Protein 4LES (pdb70)

Organism: Bacillus anthracis (NCBI:txid1392)

B-factor: mean 65.61, std 20.49, range [29.23, 162.39]

Solvent-accessible surface area: 8391 Å² total

Sequence (141 aa):
SSKIKEKEYAVNKDDFHTPKFDVTVKRVVERDKVGKESIGFQKPEDGHVFIVVEAEGKNIITSEPKLAFLPSVDLVDENDNAYQSDVWAASSYDVEKGETSSITKELKPGEVKRQNKVYVINKEKFDTGKWYVVVNNEYKEQIK

Nearest PDB structures (foldseek):
  4les-assembly1_A  TM=1.007E+00  e=6.705E-26  Bacillus anthracis
  5bxg-assembly1_A  TM=6.615E-01  e=1.060E-05  Clostridioides difficile 630
  3cfu-assembly1_A  TM=6.276E-01  e=2.157E-03  Bacillus subtilis
  1tza-assembly1_A  TM=4.957E-01  e=2.121E-02  Shewanella oneidensis MR-1
  3nrf-assembly1_B  TM=5.646E-01  e=2.085E-01  Pseudomonas aeruginosa

Foldseek 3Di:
DPDFKDKFADQDWDDDPFKIKGWGIKMWGQWFADPVVDIDGAPPQKTKIKTKMKIWGQDQAKAPVPAKDKFKAFPVGDTDDFDVVRQVRNCVRVVVDDDDDGMAHHGGMGIDMGIDIGRNVRVVPTWMWIQINVPDTGTRD

Secondary structure (DSSP, 8-state):
----EEEEEEEEEEE-SSEEEEEEEEEEES-EEETTTEEE---TTEEEEEEEEEEEE-SS---GGGSPPEEEEETT-PBPPP-HHHHHHHHHHTT--SPPPSSPPTT-EEE--EEEEEEHHHHHHS-EEEEETTTEEEE--

CATH classification: 2.60.40.1240

Structure (mmCIF, N/CA/C/O backbone):
data_4LES
#
_entry.id   4LES
#
_cell.length_a   95.754
_cell.length_b   95.754
_cell.length_c   41.518
_cell.angle_alpha   90.00
_cell.angle_beta   90.00
_cell.angle_gamma   120.00
#
_symmetry.space_group_name_H-M   'P 63'
#
loop_
_entity.id
_entity.type
_entity.pdbx_description
1 polymer 'Protein - conserved hypothetical'
2 non-polymer 'CHLORIDE ION'
3 non-polymer ETHANOL
4 non-polymer 'PHOSPHATE ION'
5 non-polymer 'TRIETHYLENE GLYCOL'
6 water water
#
loop_
_atom_site.group_PDB
_atom_site.id
_atom_site.type_symbol
_atom_site.label_atom_id
_atom_site.label_alt_id
_atom_site.label_comp_id
_atom_site.label_asym_id
_atom_site.label_entity_id
_atom_site.label_seq_id
_atom_site.pdbx_PDB_ins_code
_atom_site.Cartn_x
_atom_site.Cartn_y
_atom_site.Cartn_z
_atom_site.occupancy
_atom_site.B_iso_or_equiv
_atom_site.auth_seq_id
_atom_site.auth_comp_id
_atom_site.auth_asym_id
_atom_site.auth_atom_id
_atom_site.pdbx_PDB_model_num
ATOM 1 N N A SER A 1 65 ? 33.600 51.444 35.792 0.50 101.03 68 SER A N 1
ATOM 2 N N B SER A 1 65 ? 34.010 51.802 36.568 0.50 101.74 68 SER A N 1
ATOM 3 C CA A SER A 1 65 ? 32.739 51.244 36.987 0.50 98.41 68 SER A CA 1
ATOM 4 C CA B SER A 1 65 ? 32.718 51.271 37.081 0.50 97.54 68 SER A CA 1
ATOM 5 C C A SER A 1 65 ? 32.858 49.775 37.437 0.50 100.44 68 SER A C 1
ATOM 6 C C B SER A 1 65 ? 32.861 49.792 37.466 0.50 99.86 68 SER A C 1
ATOM 7 O O A SER A 1 65 ? 33.944 49.187 37.380 0.50 101.20 68 SER A O 1
ATOM 8 O O B SER A 1 65 ? 33.951 49.214 37.390 0.50 100.91 68 SER A O 1
ATOM 13 N N . LYS A 1 66 ? 31.748 49.190 37.878 1.00 98.84 69 LYS A N 1
ATOM 14 C CA . LYS A 1 66 ? 31.716 47.795 38.304 1.00 90.61 69 LYS A CA 1
ATOM 15 C C . LYS A 1 66 ? 31.192 46.935 37.145 1.00 80.00 69 LYS A C 1
ATOM 16 O O . LYS A 1 66 ? 30.926 45.747 37.315 1.00 75.32 69 LYS A O 1
ATOM 22 N N . ILE A 1 67 ? 31.049 47.548 35.968 1.00 72.18 70 ILE A N 1
ATOM 23 C CA . ILE A 1 67 ? 30.511 46.868 34.789 1.00 66.36 70 ILE A CA 1
ATOM 24 C C . ILE A 1 67 ? 31.602 46.047 34.118 1.00 65.79 70 ILE A C 1
ATOM 25 O O . ILE A 1 67 ? 32.547 46.569 33.543 1.00 68.69 70 ILE A O 1
ATOM 30 N N . LYS A 1 68 ? 31.407 44.743 34.188 1.00 62.39 71 LYS A N 1
ATOM 31 C CA . LYS A 1 68 ? 32.348 43.767 33.716 1.00 67.02 71 LYS A CA 1
ATOM 32 C C . LYS A 1 68 ? 32.155 43.341 32.264 1.00 62.85 71 LYS A C 1
ATOM 33 O O . LYS A 1 68 ? 33.036 42.699 31.680 1.00 59.90 71 LYS A O 1
ATOM 39 N N . GLU A 1 69 ? 31.006 43.669 31.683 1.00 52.08 72 GLU A N 1
ATOM 40 C CA . GLU A 1 69 ? 30.690 43.200 30.348 1.00 52.20 72 GLU A CA 1
ATOM 41 C C . GLU A 1 69 ? 29.686 44.145 29.670 1.00 47.67 72 GLU A C 1
ATOM 42 O O . GLU A 1 69 ? 28.774 44.680 30.323 1.00 45.61 72 GLU A O 1
ATOM 48 N N . LYS A 1 70 ? 29.899 44.398 28.389 1.00 47.08 73 LYS A N 1
ATOM 49 C CA . LYS A 1 70 ? 29.008 45.234 27.603 1.00 45.51 73 LYS A CA 1
ATOM 50 C C . LYS A 1 70 ? 28.686 44.475 26.335 1.00 46.29 73 LYS A C 1
ATOM 51 O O . LYS A 1 70 ? 29.602 44.000 25.620 1.00 44.18 73 LYS A O 1
ATOM 57 N N . GLU A 1 71 ? 27.394 44.342 26.051 1.00 42.57 74 GLU A N 1
ATOM 58 C CA . GLU A 1 71 ? 26.948 43.523 24.931 1.00 42.06 74 GLU A CA 1
ATOM 59 C C . GLU A 1 71 ? 26.330 44.297 23.764 1.00 43.15 74 GLU A 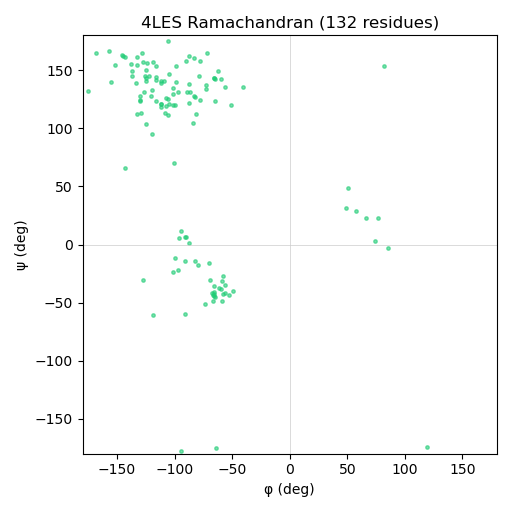C 1
ATOM 60 O O . GLU A 1 71 ? 25.586 45.242 23.979 1.00 43.13 74 GLU A O 1
ATOM 66 N N . TYR A 1 72 ? 26.647 43.855 22.533 1.00 40.34 75 TYR A N 1
ATOM 67 C CA . TYR A 1 72 ? 26.137 44.456 21.283 1.00 39.45 75 TYR A CA 1
ATOM 68 C C . TYR A 1 72 ? 25.459 43.346 20.452 1.00 40.21 75 TYR A C 1
ATOM 69 O O . TYR A 1 72 ? 26.142 42.468 19.881 1.00 44.37 75 TYR A O 1
ATOM 78 N N . ALA A 1 73 ? 24.135 43.330 20.453 1.00 39.00 76 ALA A N 1
ATOM 79 C CA . ALA A 1 73 ? 23.368 42.323 19.711 1.00 44.34 76 ALA A CA 1
ATOM 80 C C . ALA A 1 73 ? 23.447 42.587 18.223 1.00 42.23 76 ALA A C 1
ATOM 81 O O . ALA A 1 73 ? 23.418 43.725 17.802 1.00 48.88 76 ALA A O 1
ATOM 83 N N . VAL A 1 74 ? 23.628 41.538 17.434 1.00 44.06 77 VAL A N 1
ATOM 84 C CA . VAL A 1 74 ? 23.647 41.676 15.961 1.00 41.05 77 VAL A CA 1
ATOM 85 C C . VAL A 1 74 ? 22.493 40.828 15.512 1.00 41.82 77 VAL A C 1
ATOM 86 O O . VAL A 1 7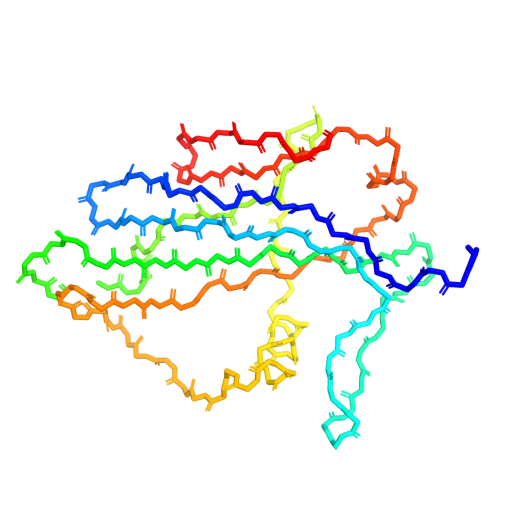4 ? 21.562 41.334 14.913 1.00 42.51 77 VAL A O 1
ATOM 90 N N . ASN A 1 75 ? 22.533 39.532 15.812 1.00 38.64 78 ASN A N 1
ATOM 91 C CA . ASN A 1 75 ? 21.419 38.631 15.446 1.00 40.98 78 ASN A CA 1
ATOM 92 C C . ASN A 1 75 ? 20.988 38.714 13.995 1.00 40.02 78 ASN A C 1
ATOM 93 O O . ASN A 1 75 ? 19.800 38.813 13.695 1.00 41.60 78 ASN A O 1
ATOM 98 N N . LYS A 1 76 ? 21.972 38.644 13.098 1.00 38.25 79 LYS A N 1
ATOM 99 C CA . LYS A 1 76 ? 21.737 38.659 11.656 1.00 39.95 79 LYS A CA 1
ATOM 100 C C . LYS A 1 76 ? 22.418 37.502 10.964 1.00 39.42 79 LYS A C 1
ATOM 101 O O . LYS A 1 76 ? 23.499 37.089 11.377 1.00 37.13 79 LYS A O 1
ATOM 107 N N A ASP A 1 77 ? 21.780 37.002 9.911 0.70 41.98 80 ASP A N 1
ATOM 108 N N B ASP A 1 77 ? 21.756 36.998 9.921 0.30 40.45 80 ASP A N 1
ATOM 109 C CA A ASP A 1 77 ? 22.279 35.891 9.122 0.70 45.13 80 ASP A CA 1
ATOM 110 C CA B ASP A 1 77 ? 22.276 35.944 9.067 0.30 40.99 80 ASP A CA 1
ATOM 111 C C A ASP A 1 77 ? 22.719 36.480 7.761 0.70 43.26 80 ASP A C 1
ATOM 112 C C B ASP A 1 77 ? 22.785 36.588 7.794 0.30 41.09 80 ASP A C 1
ATOM 113 O O A ASP A 1 77 ? 22.033 37.321 7.190 0.70 42.91 80 ASP A O 1
ATOM 114 O O B ASP A 1 77 ? 22.198 37.553 7.295 0.30 41.69 80 ASP A O 1
ATOM 123 N N . PHE A 1 78 ? 23.895 36.070 7.290 1.00 39.73 81 PHE A N 1
ATOM 124 C CA . PHE A 1 78 ? 24.482 36.571 6.084 1.00 39.45 81 PHE A CA 1
ATOM 125 C C . PHE A 1 78 ? 24.728 35.413 5.160 1.00 40.55 81 PHE A C 1
ATOM 126 O O . PHE A 1 78 ? 25.405 34.441 5.506 1.00 38.56 81 PHE A O 1
ATOM 134 N N . HIS A 1 79 ? 24.189 35.536 3.961 1.00 41.94 82 HIS A N 1
ATOM 135 C CA . HIS A 1 79 ? 24.287 34.504 2.979 1.00 42.80 82 HIS A CA 1
ATOM 136 C C . HIS A 1 79 ? 25.556 34.552 2.115 1.00 45.52 82 HIS A C 1
ATOM 137 O O . HIS A 1 79 ? 25.928 35.602 1.595 1.00 43.62 82 HIS A O 1
ATOM 144 N N . THR A 1 80 ? 26.218 33.398 1.993 1.00 45.52 83 THR A N 1
ATOM 145 C CA . THR A 1 80 ? 27.383 33.242 1.123 1.00 47.44 83 THR A CA 1
ATOM 146 C C . THR A 1 80 ? 27.036 32.019 0.300 1.00 49.41 83 THR A C 1
ATOM 147 O O . THR A 1 80 ? 26.094 31.287 0.637 1.00 48.67 83 THR A O 1
ATOM 151 N N . PRO A 1 81 ? 27.761 31.804 -0.804 1.00 57.65 84 PRO A N 1
ATOM 152 C CA . PRO A 1 81 ? 27.419 30.686 -1.685 1.00 60.43 84 PRO A CA 1
ATOM 153 C C . PRO A 1 81 ? 27.314 29.322 -1.005 1.00 59.24 84 PRO A C 1
ATOM 154 O O . PRO A 1 81 ? 26.379 28.579 -1.273 1.00 64.50 84 PRO A O 1
ATOM 158 N N . LYS A 1 82 ? 28.242 28.996 -0.119 1.00 56.40 85 LYS A N 1
ATOM 159 C CA . LYS A 1 82 ? 28.229 27.665 0.507 1.00 58.58 85 LYS A CA 1
ATOM 160 C C . LYS A 1 82 ? 27.675 27.620 1.920 1.00 51.29 85 LYS A C 1
ATOM 161 O O . LYS A 1 82 ? 27.182 26.578 2.357 1.00 51.69 85 LYS A O 1
ATOM 167 N N . PHE A 1 83 ? 27.723 28.764 2.607 1.00 50.50 86 PHE A N 1
ATOM 168 C CA . PHE A 1 83 ? 27.337 28.859 3.995 1.00 45.56 86 PHE A CA 1
ATOM 169 C C . PHE A 1 83 ? 26.500 30.097 4.349 1.00 43.61 86 PHE A C 1
ATOM 170 O O . PHE A 1 83 ? 26.733 31.177 3.821 1.00 43.37 86 PHE A O 1
ATOM 178 N N . ASP A 1 84 ? 25.561 29.925 5.281 1.00 42.49 87 ASP A N 1
ATOM 179 C CA . ASP A 1 84 ? 24.827 31.052 5.889 1.00 42.54 87 ASP A CA 1
ATOM 180 C C . ASP A 1 84 ? 25.530 31.265 7.206 1.00 41.07 87 ASP A C 1
ATOM 181 O O . ASP A 1 84 ? 25.592 30.349 8.023 1.00 42.05 87 ASP A O 1
ATOM 186 N N . VAL A 1 85 ? 26.071 32.459 7.398 1.00 39.17 88 VAL A N 1
ATOM 187 C CA . VAL A 1 85 ? 26.813 32.800 8.590 1.00 40.59 88 VAL A CA 1
ATOM 188 C C . VAL A 1 85 ? 25.976 33.685 9.495 1.00 38.00 88 VAL A C 1
ATOM 189 O O . VAL A 1 85 ? 25.534 34.752 9.085 1.00 38.10 88 VAL A O 1
ATOM 193 N N . THR A 1 86 ? 25.737 33.237 10.717 1.00 38.72 89 THR A N 1
ATOM 194 C CA . THR A 1 86 ? 24.963 34.013 11.673 1.00 36.74 89 THR A CA 1
ATOM 195 C C . THR A 1 86 ? 25.906 34.673 12.646 1.00 37.55 89 THR A C 1
ATOM 196 O O . THR A 1 86 ? 26.810 34.017 13.177 1.00 40.73 89 THR A O 1
ATOM 200 N N . VAL A 1 87 ? 25.738 35.978 12.838 1.00 35.95 90 VAL A N 1
ATOM 201 C CA . VAL A 1 87 ? 26.487 36.721 13.835 1.00 35.62 90 VAL A CA 1
ATOM 202 C C . VAL A 1 87 ? 25.489 37.027 14.949 1.00 35.69 90 VAL A C 1
ATOM 203 O O . VAL A 1 87 ? 24.474 37.678 14.736 1.00 35.90 90 VAL A O 1
ATOM 207 N N . LYS A 1 88 ? 25.770 36.539 16.144 1.00 37.87 91 LYS A N 1
ATOM 208 C CA . LYS A 1 88 ? 24.811 36.695 17.217 1.00 40.23 91 LYS A CA 1
ATOM 209 C C . LYS A 1 88 ? 25.055 37.944 17.989 1.00 36.60 91 LYS A C 1
ATOM 210 O O . LYS A 1 88 ? 24.220 38.806 18.049 1.00 41.55 91 LYS A O 1
ATOM 216 N N . ARG A 1 89 ? 26.219 38.071 18.571 1.00 45.30 92 ARG A N 1
ATOM 217 C CA . ARG A 1 89 ? 26.502 39.255 19.316 1.00 42.49 92 ARG A CA 1
ATOM 218 C C . ARG A 1 89 ? 27.975 39.468 19.421 1.00 39.38 92 ARG A C 1
ATOM 219 O O . ARG A 1 89 ? 28.772 38.581 19.099 1.00 36.87 92 ARG A O 1
ATOM 227 N N . VAL A 1 90 ? 28.325 40.678 19.844 1.00 37.49 93 VAL A N 1
ATOM 228 C CA . VAL A 1 90 ? 29.703 41.050 20.090 1.00 36.71 93 VAL A CA 1
ATOM 229 C C . VAL A 1 90 ? 29.707 41.423 21.567 1.00 38.02 93 VAL A C 1
ATOM 230 O O . VAL A 1 90 ? 28.822 42.151 22.009 1.00 38.51 93 VAL A O 1
ATOM 234 N N . VAL A 1 91 ? 30.672 40.917 22.324 1.00 37.47 94 VAL A N 1
ATOM 235 C CA . VAL A 1 91 ? 30.739 41.187 23.766 1.00 41.05 94 VAL A CA 1
ATOM 236 C C . VAL A 1 91 ? 32.096 41.736 24.178 1.00 41.85 94 VAL A C 1
ATOM 237 O O . VAL A 1 91 ? 33.120 41.193 23.811 1.00 40.49 94 VAL A O 1
ATOM 241 N N . GLU A 1 92 ? 32.075 42.815 24.944 1.00 42.06 95 GLU A N 1
ATOM 242 C CA . GLU A 1 92 ? 33.271 43.452 25.464 1.00 43.83 95 GLU A CA 1
ATOM 243 C C . GLU A 1 92 ? 33.373 43.011 26.899 1.00 46.59 95 GLU A C 1
ATOM 244 O O . GLU A 1 92 ? 32.454 43.263 27.694 1.00 46.02 95 GLU A O 1
ATOM 250 N N . ARG A 1 93 ? 34.460 42.338 27.247 1.00 47.80 96 ARG A N 1
ATOM 251 C CA . ARG A 1 93 ? 34.619 41.847 28.620 1.00 52.97 96 ARG A CA 1
ATOM 252 C C . ARG A 1 93 ? 36.027 41.845 29.179 1.00 53.49 96 ARG A C 1
ATOM 253 O O . ARG A 1 93 ? 36.999 41.929 28.455 1.00 52.24 96 ARG A O 1
ATOM 261 N N . ASP A 1 94 ? 36.085 41.749 30.501 1.00 60.28 97 ASP A N 1
ATOM 262 C CA . ASP A 1 94 ? 37.336 41.759 31.292 1.00 66.74 97 ASP A CA 1
ATOM 263 C C . ASP A 1 94 ? 38.063 40.415 31.393 1.00 65.83 97 ASP A C 1
ATOM 264 O O . ASP A 1 94 ? 39.200 40.369 31.828 1.00 66.86 97 ASP A O 1
ATOM 269 N N . LYS A 1 95 ? 37.407 39.319 31.030 1.00 65.36 98 LYS A N 1
ATOM 270 C CA . LYS A 1 95 ? 38.038 38.009 31.123 1.00 68.00 98 LYS A CA 1
ATOM 271 C C . LYS A 1 95 ? 37.249 36.915 30.405 1.00 65.13 98 LYS A C 1
ATOM 272 O O . LYS A 1 95 ? 36.073 37.104 30.039 1.00 60.62 98 LYS A O 1
ATOM 278 N N . VAL A 1 96 ? 37.923 35.779 30.192 1.00 63.15 99 VAL A N 1
ATOM 279 C CA . VAL A 1 96 ? 37.322 34.582 29.584 1.00 62.67 99 VAL A CA 1
ATOM 280 C C . VAL A 1 96 ? 37.817 33.368 30.364 1.00 63.36 99 VAL A C 1
ATOM 281 O O . VAL A 1 96 ? 38.865 33.433 31.005 1.00 66.29 99 VAL A O 1
ATOM 285 N N . GLY A 1 97 ? 37.051 32.280 30.327 1.00 65.32 100 GLY A N 1
ATOM 286 C CA . GLY A 1 97 ? 37.434 31.031 31.000 1.00 70.18 100 GLY A CA 1
ATOM 287 C C . GLY A 1 97 ? 36.463 30.585 32.074 1.00 73.43 100 GLY A C 1
ATOM 288 O O . GLY A 1 97 ? 35.384 31.168 32.228 1.00 68.51 100 GLY A O 1
ATOM 289 N N . LYS A 1 98 ? 36.841 29.520 32.787 1.00 78.49 101 LYS A N 1
ATOM 290 C CA . LYS A 1 98 ? 36.055 28.977 33.907 1.00 82.87 101 LYS A CA 1
ATOM 291 C C . LYS A 1 98 ? 36.942 28.852 35.115 1.00 86.26 101 LYS A C 1
ATOM 292 O O . LYS A 1 98 ? 38.158 28.711 34.999 1.00 81.25 101 LYS A O 1
ATOM 298 N N . GLU A 1 99 ? 36.316 28.839 36.278 1.00 89.69 102 GLU A N 1
ATOM 299 C CA . GLU A 1 99 ? 37.041 28.717 37.527 1.00 96.56 102 GLU A CA 1
ATOM 300 C C . GLU A 1 99 ? 37.823 27.392 37.604 1.00 95.94 102 GLU A C 1
ATOM 301 O O . GLU A 1 99 ? 38.934 27.355 38.130 1.00 96.29 102 GLU A O 1
ATOM 307 N N . SER A 1 100 ? 37.236 26.320 37.069 1.00 96.77 103 SER A N 1
ATOM 308 C CA . SER A 1 100 ? 37.875 24.999 37.061 1.00 102.13 103 SER A CA 1
ATOM 309 C C . SER A 1 100 ? 39.131 24.979 36.171 1.00 101.19 103 SER A C 1
ATOM 310 O O . SER A 1 100 ? 40.185 24.534 36.598 1.00 108.53 103 SER A O 1
ATOM 313 N N . ILE A 1 101 ? 39.015 25.482 34.946 1.00 96.95 104 ILE A N 1
ATOM 314 C CA . ILE A 1 101 ? 40.148 25.527 34.015 1.00 95.05 104 ILE A CA 1
ATOM 315 C C . ILE A 1 101 ? 40.976 26.821 34.114 1.00 93.36 104 ILE A C 1
ATOM 316 O O . ILE A 1 101 ? 41.867 27.032 33.294 1.00 92.41 104 ILE A O 1
ATOM 321 N N . GLY A 1 102 ? 40.679 27.691 35.083 1.00 91.83 105 GLY A N 1
ATOM 322 C CA . GLY A 1 102 ? 41.370 28.994 35.208 1.00 92.75 105 GLY A CA 1
ATOM 323 C C . GLY A 1 102 ? 40.814 30.088 34.267 1.00 89.04 105 GLY A C 1
ATOM 324 O O . GLY A 1 102 ? 40.247 29.791 33.208 1.00 86.13 105 GLY A O 1
ATOM 325 N N . PHE A 1 103 ? 40.973 31.354 34.661 1.00 86.92 106 PHE A N 1
ATOM 326 C CA . PHE A 1 103 ? 40.498 32.510 33.876 1.00 82.51 106 PHE A CA 1
ATOM 327 C C . PHE A 1 103 ? 41.651 33.234 33.186 1.00 85.29 106 PHE A C 1
ATOM 328 O O . PHE A 1 103 ? 42.750 33.261 33.714 1.00 92.94 106 PHE A O 1
ATOM 336 N N . GLN A 1 104 ? 41.411 33.799 32.002 1.00 86.65 107 GLN A N 1
ATOM 337 C CA . GLN A 1 104 ? 42.414 34.639 31.328 1.00 84.37 107 GLN A CA 1
ATOM 338 C C . GLN A 1 104 ? 41.932 36.084 31.384 1.00 82.25 107 GLN A C 1
ATOM 339 O O . GLN A 1 104 ? 40.739 36.346 31.200 1.00 76.31 107 GLN A O 1
ATOM 345 N N . LYS A 1 105 ? 42.865 37.007 31.605 1.00 83.53 108 LYS A N 1
ATOM 346 C CA . LYS A 1 105 ? 42.585 38.442 31.663 1.00 86.54 108 LYS A CA 1
ATOM 347 C C . LYS A 1 105 ? 43.424 39.161 30.624 1.00 86.37 108 LYS A C 1
ATOM 348 O O . LYS A 1 105 ? 44.555 38.763 30.385 1.00 88.08 108 LYS A O 1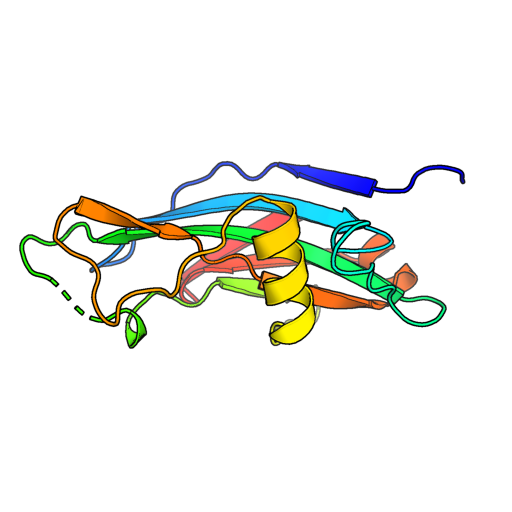
ATOM 354 N N . PRO A 1 106 ? 42.886 40.231 30.008 1.00 84.06 109 PRO A N 1
ATOM 355 C CA . PRO A 1 106 ? 43.721 40.993 29.090 1.00 86.60 109 PRO A CA 1
ATOM 356 C C . PRO A 1 106 ? 44.654 41.904 29.911 1.00 95.10 109 PRO A C 1
ATOM 357 O O . PRO A 1 106 ? 44.355 42.202 31.065 1.00 94.94 109 PRO A O 1
ATOM 361 N N . GLU A 1 107 ? 45.765 42.339 29.328 1.00 99.58 110 GLU A N 1
ATOM 362 C CA . GLU A 1 107 ? 46.724 43.190 30.040 1.00 107.91 110 GLU A CA 1
ATOM 363 C C . GLU A 1 107 ? 46.131 44.591 30.224 1.00 108.68 110 GLU A C 1
ATOM 364 O O . GLU A 1 107 ? 45.154 44.920 29.568 1.00 107.16 110 GLU A O 1
ATOM 370 N N . ASP A 1 108 ? 46.711 45.406 31.112 1.00 113.52 111 ASP A N 1
ATOM 371 C CA . ASP A 1 108 ? 46.217 46.790 31.371 1.00 112.59 111 ASP A CA 1
ATOM 372 C C . ASP A 1 108 ? 45.774 47.608 30.151 1.00 106.11 111 ASP A C 1
ATOM 373 O O . ASP A 1 108 ? 46.462 47.645 29.122 1.00 105.33 111 ASP A O 1
ATOM 378 N N . GLY A 1 109 ? 44.626 48.274 30.303 1.00 101.53 112 GLY A N 1
ATOM 379 C CA . GLY A 1 109 ? 44.044 49.128 29.263 1.00 97.36 112 GLY A CA 1
ATOM 380 C C . GLY A 1 109 ? 43.407 48.407 28.087 1.00 89.76 112 GLY A C 1
ATOM 381 O O . GLY A 1 109 ? 42.940 49.054 27.150 1.00 86.16 112 GLY A O 1
ATOM 382 N N . HIS A 1 110 ? 43.377 47.074 28.139 1.00 87.26 113 HIS A N 1
ATOM 383 C CA . HIS A 1 110 ? 42.822 46.252 27.059 1.00 80.88 113 HIS A CA 1
ATOM 384 C C . HIS A 1 110 ? 41.636 45.404 27.520 1.00 73.17 113 HIS A C 1
ATOM 385 O O . HIS A 1 110 ? 41.483 45.127 28.704 1.00 72.82 113 HIS A O 1
ATOM 392 N N . VAL A 1 111 ? 40.789 45.015 26.567 1.00 66.45 114 VAL A N 1
ATOM 393 C CA . VAL A 1 111 ? 39.615 44.176 26.839 1.00 60.72 114 VAL A CA 1
ATOM 394 C C . VAL A 1 111 ? 39.547 43.052 25.827 1.00 54.53 114 VAL A C 1
ATOM 395 O O . VAL A 1 111 ? 40.185 43.113 24.792 1.00 55.60 114 VAL A O 1
ATOM 399 N N . PHE A 1 112 ? 38.792 42.013 26.152 1.00 51.90 115 PHE A N 1
ATOM 400 C CA . PHE A 1 112 ? 38.532 40.962 25.201 1.00 50.56 115 PHE A CA 1
ATOM 401 C C . PHE A 1 112 ? 37.288 41.378 24.441 1.00 48.30 115 PHE A C 1
ATOM 402 O O . PHE A 1 112 ? 36.303 41.804 25.058 1.00 46.43 115 PHE A O 1
ATOM 410 N N . ILE A 1 113 ? 37.335 41.309 23.117 1.00 46.19 116 ILE A N 1
ATOM 411 C CA . ILE A 1 113 ? 36.139 41.564 22.310 1.00 43.45 116 ILE A CA 1
ATOM 412 C C . ILE A 1 113 ? 35.818 40.216 21.723 1.00 44.58 116 ILE A C 1
ATOM 413 O O . ILE A 1 113 ? 36.666 39.624 21.043 1.00 40.99 116 ILE A O 1
ATOM 418 N N . VAL A 1 114 ? 34.639 39.695 22.051 1.00 40.34 117 VAL A N 1
ATOM 419 C CA . VAL A 1 114 ? 34.214 38.387 21.565 1.00 39.85 117 VAL A CA 1
ATOM 420 C C . VAL A 1 114 ? 33.154 38.561 20.492 1.00 38.11 117 VAL A C 1
ATOM 421 O O . VAL A 1 114 ? 32.174 39.248 20.709 1.00 38.88 117 VAL A O 1
ATOM 425 N N . VAL A 1 115 ? 33.374 37.988 19.321 1.00 37.63 118 VAL A N 1
ATOM 426 C CA . VAL A 1 115 ? 32.365 37.988 18.249 1.00 35.82 118 VAL A CA 1
ATOM 427 C C . VAL A 1 115 ? 31.801 36.555 18.198 1.00 36.14 118 VAL A C 1
ATOM 428 O O . VAL A 1 115 ? 32.507 35.610 17.837 1.00 38.68 118 VAL A O 1
ATOM 432 N N . GLU A 1 116 ? 30.551 36.384 18.586 1.00 35.96 119 GLU A N 1
ATOM 433 C CA . GLU A 1 116 ? 29.884 35.078 18.522 1.00 39.07 119 GLU A CA 1
ATOM 434 C C . GLU A 1 116 ? 29.248 34.901 17.143 1.00 37.91 119 GLU A C 1
ATOM 435 O O . GLU A 1 116 ? 2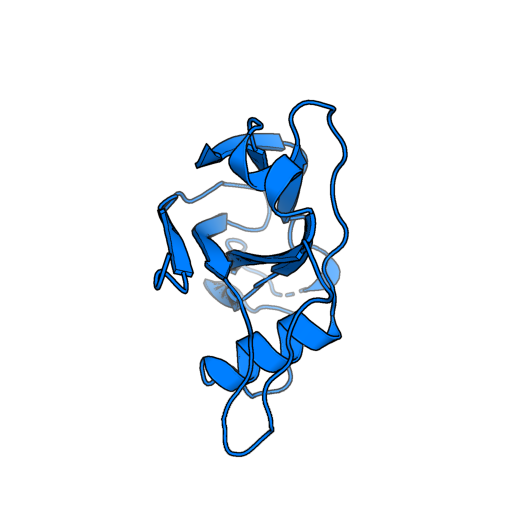8.404 35.680 16.732 1.00 38.50 119 GLU A O 1
ATOM 441 N N . ALA A 1 117 ? 29.644 33.854 16.455 1.00 38.44 120 ALA A N 1
ATOM 442 C CA . ALA A 1 117 ? 29.169 33.591 15.118 1.00 40.03 120 ALA A CA 1
ATOM 443 C C . ALA A 1 117 ? 29.054 32.113 14.877 1.00 40.65 120 ALA A C 1
ATOM 444 O O . ALA A 1 117 ? 29.618 31.298 15.610 1.00 40.75 120 ALA A O 1
ATOM 446 N N . GLU A 1 118 ? 28.323 31.756 13.837 1.00 41.10 121 GLU A N 1
ATOM 447 C CA . GLU A 1 118 ? 28.218 30.353 13.448 1.00 43.37 121 GLU A CA 1
ATOM 448 C C . GLU A 1 118 ? 27.952 30.221 11.941 1.00 40.76 121 GLU A C 1
ATOM 449 O O . GLU A 1 118 ? 27.450 31.153 11.322 1.00 38.47 121 GLU A O 1
ATOM 455 N N . GLY A 1 119 ? 28.341 29.097 11.357 1.00 40.45 122 GLY A N 1
ATOM 456 C CA . GLY A 1 119 ? 28.153 28.872 9.931 1.00 44.62 122 GLY A CA 1
ATOM 457 C C . GLY A 1 119 ? 27.387 27.593 9.693 1.00 47.72 122 GLY A C 1
ATOM 458 O O . GLY A 1 119 ? 27.626 26.605 10.365 1.00 49.47 122 GLY A O 1
ATOM 459 N N . LYS A 1 120 ? 26.487 27.619 8.722 1.00 47.35 123 LYS A N 1
ATOM 460 C CA . LYS A 1 120 ? 25.668 26.483 8.362 1.00 51.56 123 LYS A CA 1
ATOM 461 C C . LYS A 1 120 ? 25.940 26.139 6.903 1.00 51.02 123 LYS A C 1
ATOM 462 O O . LYS A 1 120 ? 25.880 26.995 6.043 1.00 51.89 123 LYS A O 1
ATOM 468 N N . ASN A 1 121 ? 26.249 24.885 6.633 1.00 52.47 124 ASN A N 1
ATOM 469 C CA . ASN A 1 121 ? 26.493 24.426 5.286 1.00 55.25 124 ASN A CA 1
ATOM 470 C C . ASN A 1 121 ? 25.129 24.376 4.643 1.00 58.81 124 ASN A C 1
ATOM 471 O O . ASN A 1 121 ? 24.289 23.598 5.070 1.00 61.53 124 ASN A O 1
ATOM 476 N N A ILE A 1 122 ? 24.893 25.220 3.643 0.50 59.61 125 ILE A N 1
ATOM 477 N N B ILE A 1 122 ? 24.896 25.226 3.646 0.50 58.83 125 ILE A N 1
ATOM 478 C CA A ILE A 1 122 ? 23.599 25.242 2.973 0.50 63.36 125 ILE A CA 1
ATOM 479 C CA B ILE A 1 122 ? 23.605 25.249 2.973 0.50 62.03 125 ILE A CA 1
ATOM 480 C C A ILE A 1 122 ? 23.617 24.525 1.627 0.50 67.24 125 ILE A C 1
ATOM 481 C C B ILE A 1 122 ? 23.643 24.571 1.605 0.50 66.34 125 ILE A C 1
ATOM 482 O O A ILE A 1 122 ? 22.680 24.658 0.851 0.50 69.42 125 ILE A O 1
ATOM 483 O O B ILE A 1 122 ? 22.749 24.776 0.795 0.50 68.42 125 ILE A O 1
ATOM 492 N N . THR A 1 123 ? 24.679 23.766 1.363 1.00 68.37 126 THR A N 1
ATOM 493 C CA . THR A 1 123 ? 24.796 22.979 0.122 1.00 72.63 126 THR A CA 1
ATOM 494 C C . THR A 1 123 ? 24.352 21.545 0.448 1.00 76.94 126 THR A C 1
ATOM 495 O O . THR A 1 123 ? 24.095 21.205 1.607 1.00 75.99 126 THR A O 1
ATOM 499 N N . SER A 1 124 ? 24.277 20.708 -0.573 1.00 82.67 127 SER A N 1
ATOM 500 C CA . SER A 1 124 ? 23.833 19.329 -0.409 1.00 88.64 127 SER A CA 1
ATOM 501 C C . SER A 1 124 ? 25.001 18.370 -0.270 1.00 91.27 127 SER A C 1
ATOM 502 O O . SER A 1 124 ? 24.806 17.156 -0.235 1.00 96.67 127 SER A O 1
ATOM 505 N N . GLU A 1 125 ? 26.213 18.914 -0.205 1.00 91.20 128 GLU A N 1
ATOM 506 C CA . GLU A 1 125 ? 27.418 18.107 -0.014 1.00 94.01 128 GLU A CA 1
ATOM 507 C C . GLU A 1 125 ? 28.212 18.559 1.186 1.00 86.56 128 GLU A C 1
ATOM 508 O O . GLU A 1 125 ? 28.098 19.703 1.598 1.00 81.59 128 GLU A O 1
ATOM 514 N N . PRO A 1 126 ? 29.019 17.652 1.760 1.00 73.69 129 PRO A N 1
ATOM 515 C CA . PRO A 1 126 ? 29.844 18.111 2.855 1.00 70.62 129 PRO A CA 1
ATOM 516 C C . PRO A 1 126 ? 30.800 19.138 2.293 1.00 68.37 129 PRO A C 1
ATOM 517 O O . PRO A 1 126 ? 31.201 19.042 1.148 1.00 70.30 129 PRO A O 1
ATOM 537 N N . LYS A 1 128 ? 34.292 21.707 3.356 1.00 64.29 131 LYS A N 1
ATOM 538 C CA . LYS A 1 128 ? 35.398 21.814 4.290 1.00 63.50 131 LYS A CA 1
ATOM 539 C C . LYS A 1 128 ? 35.289 23.039 5.173 1.00 60.30 131 LYS A C 1
ATOM 540 O O . LYS A 1 128 ? 34.918 24.130 4.720 1.00 54.82 131 LYS A O 1
ATOM 546 N N . LEU A 1 129 ? 35.667 22.836 6.430 1.00 57.80 132 LEU A N 1
ATOM 547 C CA . LEU A 1 129 ? 35.690 23.849 7.453 1.00 59.08 132 LEU A CA 1
ATOM 548 C C . LEU A 1 129 ? 36.565 25.012 6.989 1.00 55.78 132 LEU A C 1
ATOM 549 O O . LEU A 1 129 ? 36.285 26.178 7.287 1.00 52.69 132 LEU A O 1
ATOM 554 N N . ALA A 1 130 ? 37.618 24.683 6.248 1.00 57.97 133 ALA A N 1
ATOM 555 C CA . ALA A 1 130 ? 38.538 25.685 5.701 1.00 61.66 133 ALA A CA 1
ATOM 556 C C . ALA A 1 130 ? 37.819 26.705 4.808 1.00 59.32 133 ALA A C 1
ATOM 557 O O . ALA A 1 130 ? 38.272 27.838 4.674 1.00 62.46 133 ALA A O 1
ATOM 559 N N . PHE A 1 131 ? 36.708 26.314 4.199 1.00 55.61 134 PHE A N 1
ATOM 560 C CA . PHE A 1 131 ? 35.979 27.256 3.360 1.00 55.87 134 PHE A CA 1
ATOM 561 C C . PHE A 1 131 ? 34.969 28.102 4.132 1.00 54.12 134 PHE A C 1
ATOM 562 O O . PHE A 1 131 ? 34.287 28.883 3.534 1.00 52.36 134 PHE A O 1
ATOM 570 N N . LEU A 1 132 ? 34.854 27.951 5.451 1.00 52.56 135 LEU A N 1
ATOM 571 C CA . LEU A 1 132 ? 33.935 28.832 6.201 1.00 51.45 135 LEU A CA 1
ATOM 572 C C . LEU A 1 132 ? 34.295 30.287 5.954 1.00 51.69 135 LEU A C 1
ATOM 573 O O . LEU A 1 132 ? 35.457 30.636 5.977 1.00 51.64 135 LEU A O 1
ATOM 578 N N . PRO A 1 133 ? 33.294 31.148 5.709 1.00 51.13 136 PRO A N 1
ATOM 579 C CA . PRO A 1 133 ? 33.646 32.527 5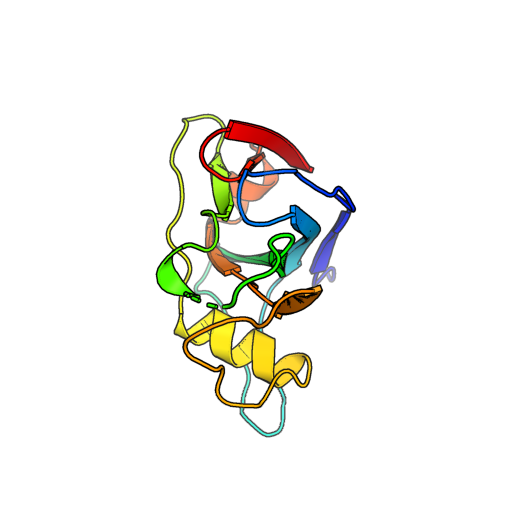.453 1.00 48.75 136 PRO A CA 1
ATOM 580 C C . PRO A 1 133 ? 34.330 33.220 6.619 1.00 48.05 136 PRO A C 1
ATOM 581 O O . PRO A 1 133 ? 34.057 32.924 7.770 1.00 44.49 136 PRO A O 1
ATOM 585 N N . SER A 1 134 ? 35.192 34.172 6.297 1.00 48.18 137 SER A N 1
ATOM 586 C CA . SER A 1 134 ? 35.846 34.983 7.297 1.00 47.12 137 SER A CA 1
ATOM 587 C C . SER A 1 134 ? 34.830 35.869 8.045 1.00 41.67 137 SER A C 1
ATOM 588 O O . SER A 1 134 ? 33.852 36.368 7.463 1.00 40.05 137 SER A O 1
ATOM 591 N N . VAL A 1 135 ? 35.059 36.043 9.336 1.00 40.85 138 VAL A N 1
ATOM 592 C CA . VAL A 1 135 ? 34.258 36.937 10.166 1.00 40.61 138 VAL A CA 1
ATOM 593 C C . VAL A 1 135 ? 35.310 37.728 10.917 1.00 41.73 138 VAL A C 1
ATOM 594 O O . VAL A 1 135 ? 36.025 37.166 11.730 1.00 44.29 138 VAL A O 1
ATOM 598 N N . ASP A 1 136 ? 35.425 39.023 10.630 1.00 43.20 139 ASP A N 1
ATOM 599 C CA . ASP A 1 136 ? 36.436 39.854 11.269 1.00 43.39 139 ASP A CA 1
ATOM 600 C C . ASP A 1 136 ? 35.898 41.099 11.944 1.00 43.46 139 ASP A C 1
ATOM 601 O O . ASP A 1 136 ? 34.953 41.709 11.482 1.00 43.72 139 ASP A O 1
ATOM 606 N N . LEU A 1 137 ? 36.548 41.440 13.049 1.00 43.65 140 LEU A N 1
ATOM 607 C CA . LEU A 1 137 ? 36.296 42.639 13.777 1.00 44.60 140 LEU A CA 1
ATOM 608 C C . LEU A 1 137 ? 37.102 43.700 13.068 1.00 44.70 140 LEU A C 1
ATOM 609 O O . LEU A 1 137 ? 38.310 43.524 12.861 1.00 44.82 140 LEU A O 1
ATOM 614 N N . VAL A 1 138 ? 36.453 44.806 12.710 1.00 44.79 141 VAL A N 1
ATOM 615 C CA . VAL A 1 138 ? 37.121 45.878 11.963 1.00 48.69 141 VAL A CA 1
ATOM 616 C C . VAL A 1 138 ? 36.818 47.225 12.573 1.00 50.73 141 VAL A C 1
ATOM 617 O O . VAL A 1 138 ? 35.676 47.476 13.002 1.00 50.26 141 VAL A O 1
ATOM 621 N N . ASP A 1 139 ? 37.840 48.084 12.640 1.00 51.00 142 ASP A N 1
ATOM 622 C CA . ASP A 1 139 ? 37.667 49.422 13.228 1.00 54.80 142 ASP A CA 1
ATOM 623 C C . ASP A 1 139 ? 37.351 50.448 12.153 1.00 57.74 142 ASP A C 1
ATOM 624 O O . ASP A 1 139 ? 37.220 50.093 10.997 1.00 60.00 142 ASP A O 1
ATOM 629 N N . GLU A 1 140 ? 37.216 51.717 12.530 1.00 61.30 143 GLU A N 1
ATOM 630 C CA . GLU A 1 140 ? 36.897 52.772 11.556 1.00 67.35 143 GLU A CA 1
ATOM 631 C C . GLU A 1 140 ? 38.081 53.077 10.599 1.00 69.31 143 GLU A C 1
ATOM 632 O O . GLU A 1 140 ? 37.890 53.682 9.561 1.00 70.41 143 GLU A O 1
ATOM 638 N N . ASN A 1 141 ? 39.287 52.633 10.945 1.00 69.89 144 ASN A N 1
ATOM 639 C CA . ASN A 1 141 ? 40.456 52.818 10.079 1.00 72.32 144 ASN A CA 1
ATOM 640 C C . ASN A 1 141 ? 40.706 51.609 9.181 1.00 70.90 144 ASN A C 1
ATOM 641 O O . ASN A 1 141 ? 41.760 51.499 8.570 1.00 72.47 144 ASN A O 1
ATOM 646 N N . ASP A 1 142 ? 39.732 50.698 9.132 1.00 67.27 145 ASP A N 1
ATOM 647 C CA . ASP A 1 142 ? 39.783 49.493 8.306 1.00 66.17 145 ASP A CA 1
ATOM 648 C C . ASP A 1 142 ? 40.842 48.467 8.700 1.00 64.77 145 ASP A C 1
ATOM 649 O O . ASP A 1 142 ? 41.254 47.643 7.890 1.00 65.78 145 ASP A O 1
ATOM 654 N N . ASN A 1 143 ? 41.276 48.501 9.950 1.00 63.21 146 ASN A N 1
ATOM 655 C CA . ASN A 1 143 ? 42.160 47.464 10.426 1.00 59.91 146 ASN A CA 1
ATOM 656 C C . ASN A 1 143 ? 41.246 46.311 10.788 1.00 57.15 146 ASN A C 1
ATOM 657 O O . ASN A 1 143 ? 40.257 46.503 11.501 1.00 52.96 146 ASN A O 1
ATOM 662 N N . ALA A 1 144 ? 41.551 45.139 10.243 1.00 52.15 147 ALA A N 1
ATOM 663 C CA . ALA A 1 144 ? 40.823 43.931 10.522 1.00 49.96 147 ALA A CA 1
ATOM 664 C C . ALA A 1 144 ? 41.694 43.183 11.520 1.00 51.99 147 ALA A C 1
ATOM 665 O O . ALA A 1 144 ? 42.902 43.112 11.339 1.00 57.65 147 ALA A O 1
ATOM 667 N N . TYR A 1 145 ? 41.108 42.650 12.583 1.00 48.35 148 TYR A N 1
ATOM 668 C CA . TYR A 1 145 ? 41.892 41.969 13.607 1.00 51.87 148 TYR A CA 1
ATOM 669 C C . TYR A 1 145 ? 41.905 40.453 13.475 1.00 52.81 148 TYR A C 1
ATOM 670 O O . TYR A 1 145 ? 40.973 39.843 12.929 1.00 56.53 148 TYR A O 1
ATOM 679 N N . GLN A 1 146 ? 42.984 39.870 13.983 1.00 59.11 149 GLN A N 1
ATOM 680 C CA . GLN A 1 146 ? 43.195 38.436 13.973 1.00 66.06 149 GLN A CA 1
ATOM 681 C C . GLN A 1 146 ? 42.757 37.879 15.334 1.00 57.99 149 GLN A C 1
ATOM 682 O O . GLN A 1 146 ? 43.145 38.405 16.353 1.00 55.35 149 GLN A O 1
ATOM 688 N N . SER A 1 147 ? 41.957 36.820 15.346 1.00 58.74 150 SER A N 1
ATOM 689 C CA . SER A 1 147 ? 41.471 36.238 16.594 1.00 56.53 150 SER A CA 1
ATOM 690 C C . SER A 1 147 ? 42.590 35.638 17.431 1.00 59.90 150 SER A C 1
ATOM 691 O O . SER A 1 147 ? 43.518 35.069 16.898 1.00 64.70 150 SER A O 1
ATOM 694 N N . ASP A 1 148 ? 42.491 35.778 18.748 1.00 61.11 151 ASP A N 1
ATOM 695 C CA . ASP A 1 148 ? 43.427 35.136 19.678 1.00 64.02 151 ASP A CA 1
ATOM 696 C C . ASP A 1 148 ? 42.898 33.707 19.889 1.00 62.44 151 ASP A C 1
ATOM 697 O O . ASP A 1 148 ? 41.905 33.492 20.592 1.00 57.86 151 ASP A O 1
ATOM 702 N N . VAL A 1 149 ? 43.558 32.737 19.274 1.00 65.59 152 VAL A N 1
ATOM 703 C CA 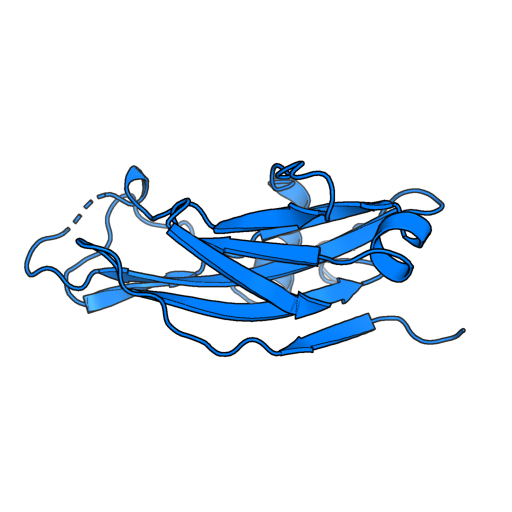. VAL A 1 149 ? 43.124 31.341 19.326 1.00 70.77 152 VAL A CA 1
ATOM 704 C C . VAL A 1 149 ? 43.042 30.749 20.755 1.00 74.84 152 VAL A C 1
ATOM 705 O O . VAL A 1 149 ? 42.177 29.904 21.015 1.00 75.67 152 VAL A O 1
ATOM 709 N N . TRP A 1 150 ? 43.903 31.200 21.675 1.00 75.96 153 TRP A N 1
ATOM 710 C CA . TRP A 1 150 ? 43.889 30.677 23.055 1.00 84.34 153 TRP A CA 1
ATOM 711 C C . TRP A 1 150 ? 42.673 31.208 23.833 1.00 73.30 153 TRP A C 1
ATOM 712 O O . TRP A 1 150 ? 41.903 30.438 24.404 1.00 67.32 153 TRP A O 1
ATOM 723 N N . ALA A 1 151 ? 42.487 32.517 23.816 1.00 66.74 154 ALA A N 1
ATOM 724 C CA . ALA A 1 151 ? 41.345 33.135 24.487 1.00 62.67 154 ALA A CA 1
ATOM 725 C C . ALA A 1 151 ? 40.053 32.552 23.924 1.00 61.03 154 ALA A C 1
ATOM 726 O O . ALA A 1 151 ? 39.138 32.222 24.678 1.00 64.72 154 ALA A O 1
ATOM 728 N N . ALA A 1 152 ? 39.997 32.399 22.598 1.00 60.99 155 ALA A N 1
ATOM 729 C CA . ALA A 1 152 ? 38.822 31.825 21.929 1.00 58.52 155 ALA A CA 1
ATOM 730 C C . ALA A 1 152 ? 38.546 30.418 22.431 1.00 62.77 155 ALA A C 1
ATOM 731 O O . ALA A 1 152 ? 37.383 30.021 22.607 1.00 62.62 155 ALA A O 1
ATOM 733 N N . SER A 1 153 ? 39.616 29.666 22.675 1.00 66.73 156 SER A N 1
ATOM 734 C CA . SER A 1 153 ? 39.482 28.315 23.185 1.00 70.58 156 SER A CA 1
ATOM 735 C C . SER A 1 153 ? 38.938 28.330 24.619 1.00 66.62 156 SER A C 1
ATOM 736 O O . SER A 1 153 ? 38.085 27.514 24.965 1.00 64.56 156 SER A O 1
ATOM 739 N N . SER A 1 154 ? 39.429 29.261 25.440 1.00 66.38 157 SER A N 1
ATOM 740 C CA . SER A 1 154 ? 38.975 29.388 26.831 1.00 67.31 157 SER A CA 1
ATOM 741 C C . SER A 1 154 ? 37.524 29.800 26.861 1.00 61.58 157 SER A C 1
ATOM 742 O O . SER A 1 154 ? 36.748 29.301 27.679 1.00 60.99 157 SER A O 1
ATOM 745 N N . TYR A 1 155 ? 37.164 30.719 25.969 1.00 57.33 158 TYR A N 1
ATOM 746 C CA . TYR A 1 155 ? 35.783 31.194 25.880 1.00 56.10 158 TYR A CA 1
ATOM 747 C C . TYR A 1 155 ? 34.874 30.073 25.423 1.00 58.12 158 TYR A C 1
ATOM 748 O O . TYR A 1 155 ? 33.741 29.980 25.874 1.00 58.55 158 TYR A O 1
ATOM 757 N N . ASP A 1 156 ? 35.377 29.216 24.537 1.00 61.47 159 ASP A N 1
ATOM 758 C CA . ASP A 1 156 ? 34.587 28.081 24.046 1.00 66.74 159 ASP A CA 1
ATOM 759 C C . ASP A 1 156 ? 34.312 27.062 25.157 1.00 70.26 159 ASP A C 1
ATOM 760 O O . ASP A 1 156 ? 33.185 26.574 25.267 1.00 71.45 159 ASP A O 1
ATOM 765 N N . VAL A 1 157 ? 35.326 26.744 25.967 1.00 69.61 160 VAL A N 1
ATOM 766 C CA . VAL A 1 157 ? 35.137 25.847 27.118 1.00 76.91 160 VAL A CA 1
ATOM 767 C C . VAL A 1 157 ? 34.213 26.550 28.127 1.00 71.98 160 VAL A C 1
ATOM 768 O O . VAL A 1 157 ? 33.299 25.941 28.679 1.00 75.85 160 VAL A O 1
ATOM 772 N N . GLU A 1 158 ? 34.445 27.836 28.348 1.00 66.66 161 GLU A N 1
ATOM 773 C CA . GLU A 1 158 ? 33.591 28.613 29.220 1.00 67.32 161 GLU A CA 1
ATOM 774 C C . GLU A 1 158 ? 32.109 28.412 28.854 1.00 71.20 161 GLU A C 1
ATOM 775 O O . GLU A 1 158 ? 31.259 28.300 29.735 1.00 74.80 161 GLU A O 1
ATOM 781 N N . LYS A 1 159 ? 31.813 28.352 27.556 1.00 68.97 162 LYS A N 1
ATOM 782 C CA . LYS A 1 159 ? 30.432 28.180 27.082 1.00 74.39 162 LYS A CA 1
ATOM 783 C C . LYS A 1 159 ? 29.987 26.725 26.879 1.00 79.39 162 LYS A C 1
ATOM 784 O O . LYS A 1 159 ? 28.893 26.491 26.373 1.00 86.71 162 LYS A O 1
ATOM 790 N N . GLY A 1 160 ? 30.816 25.757 27.272 1.00 80.79 163 GLY A N 1
ATOM 791 C CA . GLY A 1 160 ? 30.485 24.338 27.109 1.00 87.45 163 GLY A CA 1
ATOM 792 C C . GLY A 1 160 ? 30.657 23.845 25.679 1.00 93.12 163 GLY A C 1
ATOM 793 O O . GLY A 1 160 ? 30.062 22.850 25.280 1.00 108.36 163 GLY A O 1
ATOM 794 N N . GLU A 1 161 ? 31.482 24.536 24.907 1.00 91.01 164 GLU A N 1
ATOM 795 C CA . GLU A 1 161 ? 31.739 24.167 23.519 1.00 97.55 164 GLU A CA 1
ATOM 796 C C . GLU A 1 161 ? 33.081 23.445 23.532 1.00 98.83 164 GLU A C 1
ATOM 797 O O . GLU A 1 161 ? 34.112 23.931 23.059 1.00 94.20 164 GLU A O 1
ATOM 803 N N . THR A 1 162 ? 33.016 22.255 24.107 1.00 101.57 165 THR A N 1
ATOM 804 C CA . THR A 1 162 ? 34.164 21.426 24.340 1.00 109.63 165 THR A CA 1
ATOM 805 C C . THR A 1 162 ? 34.005 20.102 23.604 1.00 119.44 165 THR A C 1
ATOM 806 O O . THR A 1 162 ? 33.372 19.159 24.089 1.00 134.33 165 THR A O 1
ATOM 810 N N . SER A 1 163 ? 34.578 20.062 22.415 1.00 111.22 166 SER A N 1
ATOM 811 C CA . SER A 1 163 ? 34.539 18.899 21.562 1.00 104.42 166 SER A CA 1
ATOM 812 C C . SER A 1 163 ? 35.400 19.276 20.396 1.00 96.85 166 SER A C 1
ATOM 813 O O . SER A 1 163 ? 35.271 20.374 19.880 1.00 94.64 166 SER A O 1
ATOM 816 N N . SER A 1 164 ? 36.320 18.402 20.008 1.00 93.20 167 SER A N 1
ATOM 817 C CA . SER A 1 164 ? 37.122 18.672 18.830 1.00 87.39 167 SER A CA 1
ATOM 818 C C . SER A 1 164 ? 36.162 18.804 17.663 1.00 83.58 167 SER A C 1
ATOM 819 O O . SER A 1 164 ? 35.138 18.101 17.592 1.00 79.68 167 SER A O 1
ATOM 822 N N . ILE A 1 165 ? 36.481 19.729 16.769 1.00 81.31 168 ILE A N 1
ATOM 823 C CA . ILE A 1 165 ? 35.669 19.929 15.602 1.00 79.15 168 ILE A CA 1
ATOM 824 C C . ILE A 1 165 ? 36.150 19.045 14.464 1.00 76.60 168 ILE A C 1
ATOM 825 O O . ILE A 1 165 ? 37.303 18.592 14.419 1.00 77.84 168 ILE A O 1
ATOM 830 N N . THR A 1 166 ? 35.227 18.810 13.550 1.00 73.07 169 THR A N 1
ATOM 831 C CA . THR A 1 166 ? 35.454 17.974 12.409 1.00 70.54 169 THR A CA 1
ATOM 832 C C . THR A 1 166 ? 36.045 18.803 11.274 1.00 70.58 169 THR A C 1
ATOM 833 O O . THR A 1 166 ? 35.968 20.023 11.285 1.00 72.57 169 THR A O 1
ATOM 837 N N . LYS A 1 167 ? 36.646 18.144 10.300 1.00 69.15 170 LYS A N 1
ATOM 838 C CA . LYS A 1 167 ? 37.255 18.844 9.193 1.00 70.74 170 LYS A CA 1
ATOM 839 C C . LYS A 1 167 ? 36.240 19.298 8.113 1.00 70.87 170 LYS A C 1
ATOM 840 O O . LYS A 1 167 ? 36.553 20.154 7.277 1.00 71.03 170 LYS A O 1
ATOM 846 N N . GLU A 1 168 ? 35.046 18.720 8.122 1.00 67.62 171 GLU A N 1
ATOM 847 C CA . GLU A 1 168 ? 34.026 19.098 7.173 1.00 68.81 171 GLU A CA 1
ATOM 848 C C . GLU A 1 168 ? 32.689 19.214 7.856 1.00 66.80 171 GLU A C 1
ATOM 849 O O . GLU A 1 168 ? 32.456 18.543 8.855 1.00 66.91 171 GLU A O 1
ATOM 855 N N . LEU A 1 169 ? 31.833 20.106 7.359 1.00 64.14 172 LEU A N 1
ATOM 856 C CA . LEU A 1 169 ? 30.477 20.206 7.871 1.00 63.15 172 LEU A CA 1
ATOM 857 C C . LEU A 1 169 ? 29.609 19.460 6.922 1.00 63.94 172 LEU A C 1
ATOM 858 O O . LEU A 1 169 ? 29.769 19.565 5.708 1.00 66.33 172 LEU A O 1
ATOM 863 N N . LYS A 1 170 ? 28.654 18.742 7.469 1.00 64.43 173 LYS A N 1
ATOM 864 C CA . LYS A 1 170 ? 27.740 17.996 6.660 1.00 67.10 173 LYS A CA 1
ATOM 865 C C . LYS A 1 170 ? 26.632 18.893 6.174 1.00 67.27 173 LYS A C 1
ATOM 866 O O . LYS A 1 170 ? 26.407 19.962 6.746 1.00 65.94 173 LYS A O 1
ATOM 872 N N . PRO A 1 171 ? 25.938 18.473 5.103 1.00 70.13 174 PRO A N 1
ATOM 873 C CA . PRO A 1 171 ? 24.831 19.262 4.567 1.00 71.34 174 PRO A CA 1
ATOM 874 C C . PRO A 1 171 ? 23.839 19.649 5.661 1.00 70.68 174 PRO A C 1
ATOM 875 O O . PRO A 1 171 ? 23.285 18.778 6.311 1.00 73.33 174 PRO A O 1
ATOM 879 N N . GLY A 1 172 ? 23.640 20.947 5.877 1.00 69.18 175 GLY A N 1
ATOM 880 C CA . GLY A 1 172 ? 22.702 21.435 6.900 1.00 69.50 175 GLY A CA 1
ATOM 881 C C . GLY A 1 172 ? 23.294 21.543 8.300 1.00 68.20 175 GLY A C 1
ATOM 882 O O . GLY A 1 172 ? 22.625 22.014 9.219 1.00 68.75 175 GLY A O 1
ATOM 883 N N . GLU A 1 173 ? 24.550 21.129 8.463 1.00 66.76 176 GLU A N 1
ATOM 884 C CA . GLU A 1 173 ? 25.208 21.161 9.768 1.00 66.68 176 GLU A CA 1
ATOM 885 C C . GLU A 1 173 ? 25.698 22.580 10.115 1.00 63.72 176 GLU A C 1
ATOM 886 O O . GLU A 1 173 ? 26.103 23.344 9.246 1.00 58.71 176 GLU A O 1
ATOM 892 N N . VAL A 1 174 ? 25.637 22.920 11.399 1.00 64.78 177 VAL A N 1
ATOM 893 C CA . VAL A 1 174 ? 26.049 24.233 11.879 1.00 64.54 177 VAL A CA 1
ATOM 894 C C . VAL A 1 174 ? 27.315 24.105 12.725 1.00 66.29 177 VAL A C 1
ATOM 895 O O . VAL A 1 174 ? 27.443 23.196 13.522 1.00 68.27 177 VAL A O 1
ATOM 899 N N . LYS A 1 175 ? 28.240 25.033 12.559 1.00 66.23 178 LYS A N 1
ATOM 900 C CA . LYS A 1 175 ? 29.492 25.031 13.303 1.00 66.86 178 LYS A CA 1
ATOM 901 C C . LYS A 1 175 ? 29.766 26.392 13.938 1.00 66.52 178 LYS A C 1
ATOM 902 O O . LYS A 1 175 ? 29.784 27.416 13.250 1.00 61.58 178 LYS A O 1
ATOM 908 N N . ARG A 1 176 ? 29.964 26.402 15.253 1.00 69.13 179 ARG A N 1
ATOM 909 C CA . ARG A 1 176 ? 30.264 27.637 15.974 1.00 75.41 179 ARG A CA 1
ATOM 910 C C . ARG A 1 176 ? 31.603 28.168 15.521 1.00 78.14 179 ARG A C 1
ATOM 911 O O . ARG A 1 176 ? 32.497 27.411 15.233 1.00 76.08 179 ARG A O 1
ATOM 919 N N . GLN A 1 177 ? 31.715 29.482 15.417 1.00 55.70 180 GLN A N 1
ATOM 920 C CA . GLN A 1 177 ? 32.970 30.130 15.011 1.00 60.81 180 GLN A CA 1
ATOM 921 C C . GLN A 1 177 ? 33.1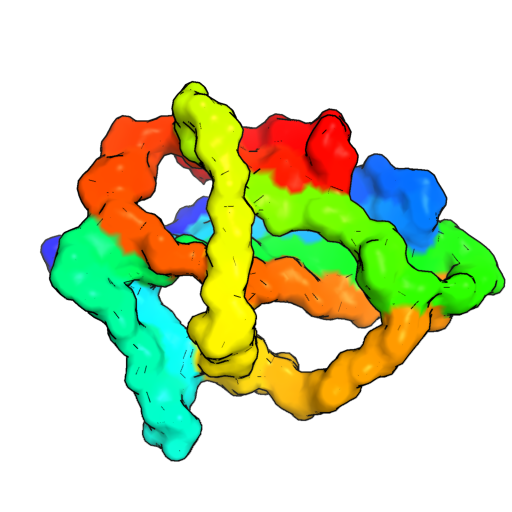47 31.425 15.801 1.00 59.28 180 GLN A C 1
ATOM 922 O O . GLN A 1 177 ? 33.117 32.544 15.262 1.00 59.93 180 GLN A O 1
ATOM 928 N N . ASN A 1 178 ? 33.319 31.245 17.111 1.00 50.17 181 ASN A N 1
ATOM 929 C CA . ASN A 1 178 ? 33.562 32.365 18.005 1.00 51.54 181 ASN A CA 1
ATOM 930 C C . ASN A 1 178 ? 34.966 32.927 17.827 1.00 49.28 181 ASN A C 1
ATOM 931 O O . ASN A 1 178 ? 35.899 32.170 17.729 1.00 52.76 181 ASN A O 1
ATOM 936 N N . LYS A 1 179 ? 35.104 34.243 17.744 1.00 43.69 182 LYS A N 1
ATOM 937 C CA . LYS A 1 179 ? 36.432 34.863 17.654 1.00 47.41 182 LYS A CA 1
ATOM 938 C C . LYS A 1 179 ? 36.630 35.704 18.901 1.00 43.94 182 LYS A C 1
ATOM 939 O O . LYS A 1 179 ? 35.675 36.344 19.384 1.00 39.57 182 LYS A O 1
ATOM 945 N N . VAL A 1 180 ? 37.855 35.751 19.399 1.00 42.63 183 VAL A N 1
ATOM 946 C CA . VAL A 1 180 ? 38.166 36.570 20.555 1.00 44.69 183 VAL A CA 1
ATOM 947 C C . VAL A 1 180 ? 39.384 37.431 20.267 1.00 47.27 183 VAL A C 1
ATOM 948 O O . VAL A 1 180 ? 40.456 36.923 19.918 1.00 50.01 183 VAL A O 1
ATOM 952 N N . TYR A 1 181 ? 39.210 38.740 20.418 1.00 45.83 184 TYR A N 1
ATOM 953 C CA . TYR A 1 181 ? 40.281 39.699 20.179 1.00 49.14 184 TYR A CA 1
ATOM 954 C C . TYR A 1 181 ? 40.668 40.437 21.448 1.00 52.76 184 TYR A C 1
ATOM 955 O O . TYR A 1 181 ? 39.873 40.570 22.379 1.00 53.03 184 TYR A O 1
ATOM 964 N N . VAL A 1 182 ? 41.917 40.887 21.496 1.00 57.40 185 VAL A N 1
ATOM 965 C CA . VAL A 1 182 ? 42.402 41.680 22.608 1.00 59.77 185 VAL A CA 1
ATOM 966 C C . VAL A 1 182 ? 42.552 43.086 22.035 1.00 60.82 185 VAL A C 1
ATOM 967 O O . VAL A 1 182 ? 43.380 43.315 21.171 1.00 64.23 185 VAL A O 1
ATOM 971 N N . ILE A 1 183 ? 41.735 44.018 22.513 1.00 58.58 186 ILE A N 1
ATOM 972 C CA . ILE A 1 183 ? 41.706 45.364 21.976 1.00 59.05 186 ILE A CA 1
ATOM 973 C C . ILE A 1 183 ? 41.925 46.416 23.046 1.00 62.79 186 ILE A C 1
ATOM 974 O O . ILE A 1 183 ? 41.567 46.205 24.202 1.00 63.07 186 ILE A O 1
ATOM 979 N N . ASN A 1 184 ? 42.512 47.549 22.655 1.00 66.07 187 ASN A N 1
ATOM 980 C CA . ASN A 1 184 ? 42.697 48.673 23.566 1.00 69.00 187 ASN A CA 1
ATOM 981 C C . ASN A 1 184 ? 41.315 49.178 23.930 1.00 64.00 187 ASN A C 1
ATOM 982 O O . ASN A 1 184 ? 40.541 49.542 23.042 1.00 58.02 187 ASN A O 1
ATOM 987 N N . LYS A 1 185 ? 41.009 49.216 25.226 1.00 65.19 188 LYS A N 1
ATOM 988 C CA . LYS A 1 185 ? 39.675 49.603 25.672 1.00 63.66 188 LYS A CA 1
ATOM 989 C C . LYS A 1 185 ? 39.263 51.003 25.225 1.00 66.68 188 LYS A C 1
ATOM 990 O O . LYS A 1 185 ? 38.167 51.192 24.677 1.00 63.76 188 LYS A O 1
ATOM 996 N N . GLU A 1 186 ? 40.135 51.982 25.436 1.00 72.13 189 GLU A N 1
ATOM 997 C CA . GLU A 1 186 ? 39.827 53.344 25.009 1.00 74.41 189 GLU A CA 1
ATOM 998 C C . GLU A 1 186 ? 39.509 53.372 23.511 1.00 67.05 189 GLU A C 1
ATOM 999 O O . GLU A 1 186 ? 38.574 54.035 23.097 1.00 68.96 189 GLU A O 1
ATOM 1005 N N . LYS A 1 187 ? 40.269 52.644 22.699 1.00 79.63 190 LYS A N 1
ATOM 1006 C CA . LYS A 1 187 ? 40.012 52.633 21.250 1.00 76.36 190 LYS A CA 1
ATOM 1007 C C . LYS A 1 187 ? 38.675 51.998 20.936 1.00 68.41 190 LYS A C 1
ATOM 1008 O O . LYS A 1 187 ? 37.910 52.504 20.116 1.00 65.09 190 LYS A O 1
ATOM 1014 N N . PHE A 1 188 ? 38.392 50.877 21.580 1.00 63.70 191 PHE A N 1
ATOM 1015 C CA . PHE A 1 188 ? 37.129 50.232 21.350 1.00 58.24 191 PHE A CA 1
ATOM 1016 C C . PHE A 1 188 ? 35.986 51.107 21.821 1.00 58.39 191 PHE A C 1
ATOM 1017 O O . PHE A 1 188 ? 35.014 51.283 21.106 1.00 55.06 191 PHE A O 1
ATOM 1025 N N . ASP A 1 189 ? 36.121 51.678 23.013 1.00 61.84 192 ASP A N 1
ATOM 1026 C CA . ASP A 1 189 ? 35.038 52.478 23.601 1.00 63.93 192 ASP A CA 1
ATOM 1027 C C . ASP A 1 189 ? 34.766 53.800 22.889 1.00 65.21 192 ASP A C 1
ATOM 1028 O O . ASP A 1 189 ? 33.627 54.241 22.852 1.00 63.11 192 ASP A O 1
ATOM 1033 N N . THR A 1 190 ? 35.778 54.418 22.295 1.00 68.77 193 THR A N 1
ATOM 1034 C CA . THR A 1 190 ? 35.556 55.717 21.648 1.00 72.06 193 THR A CA 1
ATOM 1035 C C . THR A 1 190 ? 35.379 55.688 20.140 1.00 71.32 193 THR A C 1
ATOM 1036 O O . THR A 1 190 ? 34.979 56.688 19.563 1.00 76.25 193 THR A O 1
ATOM 1040 N N . GLY A 1 191 ? 35.670 54.572 19.488 1.00 69.43 194 GLY A N 1
ATOM 1041 C CA . GLY A 1 191 ? 35.534 54.525 18.039 1.00 68.56 194 GLY A CA 1
ATOM 1042 C C . GLY A 1 191 ? 34.345 53.753 17.518 1.00 65.73 194 GLY A C 1
ATOM 1043 O O . GLY A 1 191 ? 33.585 53.139 18.288 1.00 62.90 194 GLY A O 1
ATOM 1044 N N . LYS A 1 192 ? 34.181 53.812 16.195 1.00 66.33 195 LYS A N 1
ATOM 1045 C CA . LYS A 1 192 ? 33.177 53.026 15.485 1.00 62.59 195 LYS A CA 1
ATOM 1046 C C . LYS A 1 192 ? 33.791 51.660 15.134 1.00 59.48 195 LYS A C 1
ATOM 1047 O O . LYS A 1 192 ? 34.968 51.567 14.736 1.00 59.49 195 LYS A O 1
ATOM 1053 N N . TRP A 1 193 ? 32.997 50.609 15.305 1.00 52.44 196 TRP A N 1
ATOM 1054 C CA . TRP A 1 193 ? 33.440 49.251 15.055 1.00 49.12 196 TRP A CA 1
ATOM 1055 C C . TRP A 1 193 ? 32.422 48.493 14.230 1.00 46.71 196 TRP A C 1
ATOM 1056 O O . TRP A 1 193 ? 31.233 48.814 14.211 1.00 44.87 196 TRP A O 1
ATOM 1067 N N . TYR A 1 194 ? 32.923 47.492 13.523 1.00 47.37 197 TYR A N 1
ATOM 1068 C CA . TYR A 1 194 ? 32.121 46.731 12.602 1.00 44.87 197 TYR A CA 1
ATOM 1069 C C . TYR A 1 194 ? 32.500 45.271 12.614 1.00 42.67 197 TYR A C 1
ATOM 1070 O O . TYR A 1 194 ? 33.590 44.883 13.078 1.00 44.38 197 TYR A O 1
ATOM 1079 N N . VAL A 1 195 ? 31.588 44.452 12.116 1.00 39.70 198 VAL A N 1
ATOM 1080 C CA . VAL A 1 195 ? 31.888 43.043 11.868 1.00 41.29 198 VAL A CA 1
ATOM 1081 C C . VAL A 1 195 ? 31.767 42.855 10.351 1.00 41.72 198 VAL A C 1
ATOM 1082 O O . VAL A 1 195 ? 30.740 43.214 9.759 1.00 44.53 198 VAL A O 1
ATOM 1086 N N . VAL A 1 196 ? 32.840 42.359 9.723 1.00 44.43 199 VAL A N 1
ATOM 1087 C CA . VAL A 1 196 ? 32.843 42.127 8.276 1.00 45.58 199 VAL A CA 1
ATOM 1088 C C . VAL A 1 196 ? 32.779 40.625 7.991 1.00 44.06 199 VAL A C 1
ATOM 1089 O O . VAL A 1 196 ? 33.597 39.831 8.491 1.00 41.58 199 VAL A O 1
ATOM 1093 N N . VAL A 1 197 ? 31.794 40.248 7.186 1.00 41.77 200 VAL A N 1
ATOM 1094 C CA . VAL A 1 197 ? 31.575 38.862 6.860 1.00 42.78 200 VAL A CA 1
ATOM 1095 C C . VAL A 1 197 ? 31.880 38.574 5.381 1.00 44.27 200 VAL A C 1
ATOM 1096 O O . VAL A 1 197 ? 31.309 39.189 4.459 1.00 43.69 200 VAL A O 1
ATOM 1100 N N . ASN A 1 198 ? 32.821 37.658 5.199 1.00 43.39 201 ASN A N 1
ATOM 1101 C CA . ASN A 1 198 ? 33.250 37.175 3.897 1.00 46.31 201 ASN A CA 1
ATOM 1102 C C . ASN A 1 198 ? 33.739 38.298 3.013 1.00 49.92 201 ASN A C 1
ATOM 1103 O O . ASN A 1 198 ? 33.620 38.204 1.812 1.00 53.35 201 ASN A O 1
ATOM 1108 N N . ASN A 1 199 ? 34.261 39.358 3.627 1.00 53.49 202 ASN A N 1
ATOM 1109 C CA . ASN A 1 199 ? 34.650 40.590 2.938 1.00 59.85 202 ASN A CA 1
ATOM 1110 C C . ASN A 1 199 ? 33.537 41.064 2.017 1.00 57.04 202 ASN A C 1
ATOM 1111 O O . ASN A 1 199 ? 33.791 41.663 1.000 1.00 61.09 202 ASN A O 1
ATOM 1116 N N . GLU A 1 200 ? 32.305 40.787 2.405 1.00 53.19 203 GLU A N 1
ATOM 1117 C CA . GLU A 1 200 ? 31.131 41.032 1.578 1.00 54.62 203 GLU A CA 1
ATOM 1118 C C . GLU A 1 200 ? 30.050 41.841 2.295 1.00 55.71 203 GLU A C 1
ATOM 1119 O O . GLU A 1 200 ? 29.297 42.560 1.652 1.00 58.05 203 GLU A O 1
ATOM 1125 N N . TYR A 1 201 ? 29.950 41.697 3.621 1.00 49.77 204 TYR A N 1
ATOM 1126 C CA . TYR A 1 201 ? 28.982 42.427 4.401 1.00 48.95 204 TYR A CA 1
ATOM 1127 C C . TYR A 1 201 ? 29.733 43.157 5.491 1.00 50.72 204 TYR A C 1
ATOM 1128 O O . TYR A 1 201 ? 30.705 42.627 6.050 1.00 52.34 204 TYR A O 1
ATOM 1137 N N . LYS A 1 202 ? 29.271 44.361 5.811 1.00 49.06 205 LYS A N 1
ATOM 1138 C CA . LYS A 1 202 ? 29.873 45.179 6.854 1.00 49.17 205 LYS A CA 1
ATOM 1139 C C . LYS A 1 202 ? 28.735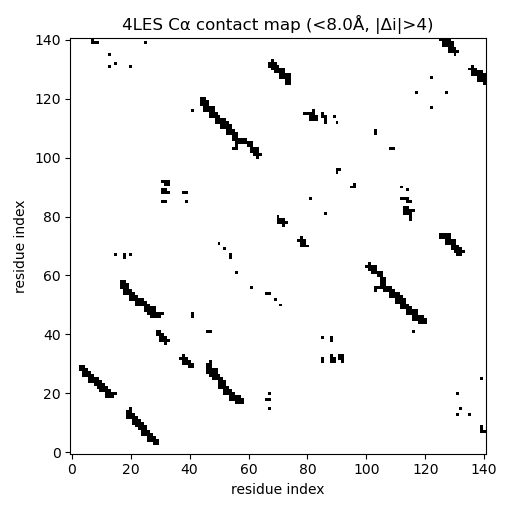 45.607 7.753 1.00 46.17 205 LYS A C 1
ATOM 1140 O O . LYS A 1 202 ? 27.845 46.319 7.345 1.00 47.61 205 LYS A O 1
ATOM 1146 N N . GLU A 1 203 ? 28.741 45.117 8.973 1.00 45.90 206 GLU A N 1
ATOM 1147 C CA . GLU A 1 203 ? 27.681 45.429 9.933 1.00 47.71 206 GLU A CA 1
ATOM 1148 C C . GLU A 1 203 ? 28.283 46.284 11.037 1.00 44.56 206 GLU A C 1
ATOM 1149 O O . GLU A 1 203 ? 29.213 45.836 11.714 1.00 41.93 206 GLU A O 1
ATOM 1155 N N . GLN A 1 204 ? 27.771 47.497 11.241 1.00 44.97 207 GLN A N 1
ATOM 1156 C CA . GLN A 1 204 ? 28.292 48.374 12.287 1.00 46.61 207 GLN A CA 1
ATOM 1157 C C . GLN A 1 204 ? 27.748 47.930 13.626 1.00 47.09 207 GLN A C 1
ATOM 1158 O O . GLN A 1 204 ? 26.548 47.824 13.799 1.00 48.31 207 GLN A O 1
ATOM 1164 N N . ILE A 1 205 ? 28.606 47.658 14.582 1.00 47.18 208 ILE A N 1
ATOM 1165 C CA . ILE A 1 205 ? 28.080 47.264 15.869 1.00 48.36 208 ILE A CA 1
ATOM 1166 C C . ILE A 1 205 ? 28.026 48.459 16.828 1.00 49.54 208 ILE A C 1
ATOM 1167 O O . ILE A 1 205 ? 27.224 48.478 17.759 1.00 47.88 208 ILE A O 1
ATOM 1172 N N . LYS A 1 206 ? 28.830 49.480 16.565 1.00 51.65 209 LYS A N 1
ATOM 1173 C CA . LYS A 1 206 ? 28.957 50.587 17.497 1.00 55.72 209 LYS A CA 1
ATOM 1174 C C . LYS A 1 206 ? 29.350 51.845 16.762 1.00 59.42 209 LYS A C 1
ATOM 1175 O O . LYS A 1 206 ? 29.995 51.774 15.707 1.00 57.65 209 LYS A O 1
#

InterPro domains:
  IPR029050 Immunoprotective extracellular, immunoglobulin-like domain superfamily [G3DSA:2.60.40.1240] (68-209)

Radius of gyration: 15.31 Å; Cα contacts (8 Å, |Δi|>4): 301; chains: 1; bounding box: 25×38×40 Å